Protein AF-A0A2G8SVL3-F1 (afdb_monomer)

Mean predicted aligned error: 8.85 Å

Secondary structure (DSSP, 8-state):
----HHHHHHHS-HHHHTT----EEEEESSTTS-GGG-EEEEEETTEEEEEEPPTTSEE-----TTHHHH--EEEE-PPTT--EEEEE-

Structure (mmCIF, N/CA/C/O backbone):
data_AF-A0A2G8SVL3-F1
#
_entry.id   AF-A0A2G8SVL3-F1
#
loop_
_atom_site.group_PDB
_atom_site.id
_atom_site.type_symbol
_atom_site.label_atom_id
_atom_site.label_alt_id
_atom_site.label_comp_id
_atom_site.l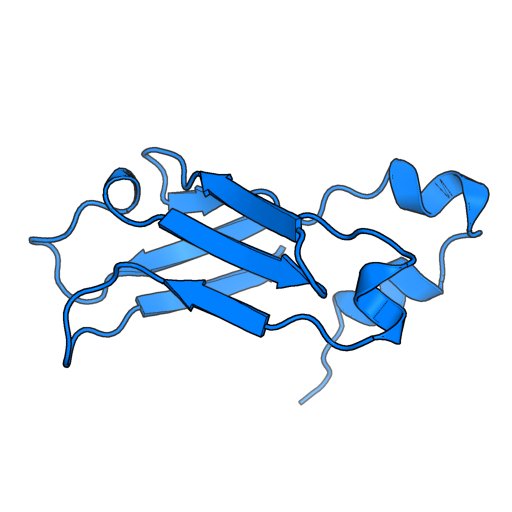abel_asym_id
_atom_site.label_entity_id
_atom_site.label_seq_id
_atom_site.pdbx_PDB_ins_code
_atom_site.Cartn_x
_atom_site.Cartn_y
_atom_site.Cartn_z
_atom_site.occupancy
_atom_site.B_iso_or_equiv
_atom_site.auth_seq_id
_atom_site.auth_comp_id
_atom_site.auth_asym_id
_atom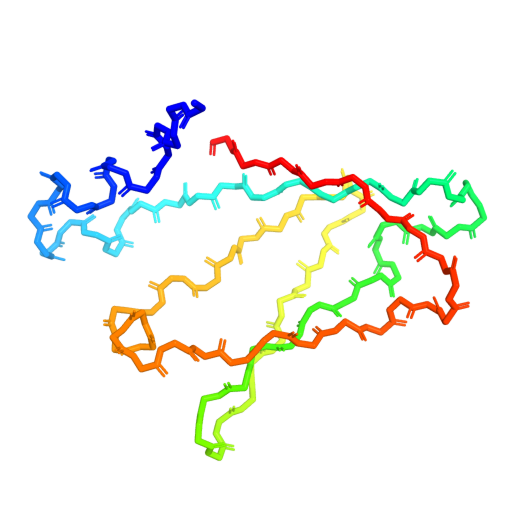_site.auth_atom_id
_atom_site.pdbx_PDB_model_num
ATOM 1 N N . MET A 1 1 ? -9.251 15.078 -15.587 1.00 33.50 1 MET A N 1
ATOM 2 C CA . MET A 1 1 ? -8.577 14.660 -14.340 1.00 33.50 1 MET A CA 1
ATOM 3 C C . MET A 1 1 ? -7.112 14.422 -14.676 1.00 33.50 1 MET A C 1
ATOM 5 O O . MET A 1 1 ? -6.816 13.495 -15.414 1.00 33.50 1 MET A O 1
ATOM 9 N N . LYS A 1 2 ? -6.220 15.346 -14.297 1.00 29.28 2 LYS A N 1
ATOM 10 C CA . LYS A 1 2 ? -4.807 15.316 -14.706 1.00 29.28 2 LYS A CA 1
ATOM 11 C C . LYS A 1 2 ? -4.037 14.486 -13.675 1.00 29.28 2 LYS A C 1
ATOM 13 O O . LYS A 1 2 ? -3.786 14.959 -12.568 1.00 29.28 2 LYS A O 1
ATOM 18 N N . ILE A 1 3 ? -3.748 13.228 -14.002 1.00 36.81 3 ILE A N 1
ATOM 19 C CA . ILE A 1 3 ? -2.941 12.335 -13.159 1.00 36.81 3 ILE A CA 1
ATOM 20 C C . ILE A 1 3 ? -1.500 12.848 -13.247 1.00 36.81 3 ILE A C 1
ATOM 22 O O . ILE A 1 3 ? -0.774 12.526 -14.173 1.00 36.81 3 ILE A O 1
ATOM 26 N N . THR A 1 4 ? -1.118 13.738 -12.330 1.00 41.12 4 THR A N 1
ATOM 27 C CA . THR A 1 4 ? 0.130 14.525 -12.431 1.00 41.12 4 THR A CA 1
ATOM 28 C C . THR A 1 4 ? 1.335 13.799 -11.801 1.00 41.12 4 THR A C 1
ATOM 30 O O . THR A 1 4 ? 2.473 14.240 -11.938 1.00 41.12 4 THR A O 1
ATOM 33 N N . SER A 1 5 ? 1.108 12.675 -11.114 1.00 50.53 5 SER A N 1
ATOM 34 C CA . SER A 1 5 ? 2.126 12.016 -10.281 1.00 50.53 5 SER A CA 1
ATOM 35 C C . SER A 1 5 ? 2.969 10.984 -11.045 1.00 50.53 5 SER A C 1
ATOM 37 O O . SER A 1 5 ? 4.180 10.925 -10.855 1.00 50.53 5 SER A O 1
ATOM 39 N N . LEU A 1 6 ? 2.363 10.222 -11.965 1.00 52.19 6 LEU A N 1
ATOM 40 C CA . LEU A 1 6 ? 3.069 9.237 -12.805 1.00 52.19 6 LEU A CA 1
ATOM 41 C C . LEU A 1 6 ? 3.885 9.889 -13.933 1.00 52.19 6 LEU A C 1
ATOM 43 O O . LEU A 1 6 ? 4.915 9.351 -14.330 1.00 52.19 6 LEU A O 1
ATOM 47 N N . ASP A 1 7 ? 3.480 11.074 -14.397 1.00 52.62 7 ASP A N 1
ATOM 48 C CA . ASP A 1 7 ? 4.204 11.852 -15.413 1.00 52.62 7 ASP A CA 1
ATOM 49 C C . ASP A 1 7 ? 5.648 12.156 -14.987 1.00 52.62 7 ASP A C 1
ATOM 51 O O . ASP A 1 7 ? 6.580 12.033 -15.782 1.00 52.62 7 ASP A O 1
ATOM 55 N N . LYS A 1 8 ? 5.864 12.476 -13.703 1.00 53.88 8 LYS A N 1
ATOM 56 C CA . LYS A 1 8 ? 7.210 12.730 -13.175 1.00 53.88 8 LYS A CA 1
ATOM 57 C C . LYS A 1 8 ? 8.090 11.485 -13.225 1.00 53.88 8 LYS A C 1
ATOM 59 O O . LYS A 1 8 ? 9.263 11.629 -13.533 1.00 53.88 8 LYS A O 1
ATOM 64 N N . PHE A 1 9 ? 7.544 10.290 -12.985 1.00 55.78 9 PHE A N 1
ATOM 65 C CA . PHE A 1 9 ? 8.302 9.033 -13.041 1.00 55.78 9 PHE A CA 1
ATOM 66 C C . PHE A 1 9 ? 8.852 8.752 -14.443 1.00 55.78 9 PHE A C 1
ATOM 68 O O . PHE A 1 9 ? 10.022 8.398 -14.600 1.00 55.78 9 PHE A O 1
ATOM 75 N N . TYR A 1 10 ? 8.039 8.981 -15.476 1.00 55.28 10 TYR A N 1
ATOM 76 C CA . TYR A 1 10 ? 8.473 8.806 -16.862 1.00 55.28 10 TYR A CA 1
ATOM 77 C C . TYR A 1 10 ? 9.350 9.955 -17.374 1.00 55.28 10 TYR A C 1
ATOM 79 O O . TYR A 1 10 ? 10.187 9.710 -18.245 1.00 55.28 10 TYR A O 1
ATOM 87 N N . ALA A 1 11 ? 9.221 11.158 -16.805 1.00 60.59 11 ALA A N 1
ATOM 88 C CA . ALA A 1 11 ? 10.054 12.314 -17.134 1.00 60.59 11 ALA A CA 1
ATOM 89 C C . ALA A 1 11 ? 11.512 12.187 -16.650 1.00 60.59 11 ALA A C 1
ATOM 91 O O . ALA A 1 11 ? 12.395 12.828 -17.219 1.00 60.59 11 ALA A O 1
ATOM 92 N N . VAL A 1 12 ? 11.795 11.367 -15.628 1.00 58.00 12 VAL A N 1
ATOM 93 C CA . VAL A 1 12 ? 13.174 11.145 -15.152 1.00 58.00 12 VAL A CA 1
ATOM 94 C C . VAL A 1 12 ? 13.867 10.077 -16.007 1.00 58.00 12 VAL A C 1
ATOM 96 O O . VAL A 1 12 ? 13.242 9.058 -16.340 1.00 58.00 12 VAL A O 1
ATOM 99 N N . PRO A 1 13 ? 15.161 10.256 -16.349 1.00 60.94 13 PRO A N 1
ATOM 100 C CA . PRO A 1 13 ? 15.955 9.225 -17.009 1.00 60.94 13 PRO A CA 1
ATOM 101 C C . PRO A 1 13 ? 15.893 7.902 -16.246 1.00 60.94 13 PRO A C 1
ATOM 103 O O . PRO A 1 13 ? 15.927 7.903 -15.018 1.00 60.94 13 PRO A O 1
ATOM 106 N N . ALA A 1 14 ? 15.847 6.771 -16.957 1.00 60.22 14 ALA A N 1
ATOM 107 C CA . ALA A 1 14 ? 15.667 5.444 -16.356 1.00 60.22 14 ALA A CA 1
ATOM 108 C C . ALA A 1 14 ? 16.647 5.153 -15.198 1.00 60.22 14 ALA A C 1
ATOM 110 O O . ALA A 1 14 ? 16.238 4.603 -14.184 1.00 60.22 14 ALA A O 1
ATOM 111 N N . MET A 1 15 ? 17.896 5.627 -15.295 1.00 59.41 15 MET A N 1
ATOM 112 C CA . MET A 1 15 ? 18.927 5.496 -14.248 1.0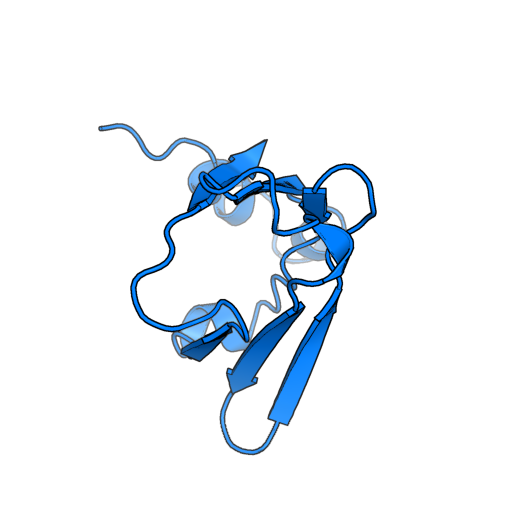0 59.41 15 MET A CA 1
ATOM 113 C C . MET A 1 15 ? 18.643 6.271 -12.949 1.00 59.41 15 MET A C 1
ATOM 115 O O . MET A 1 15 ? 19.307 6.056 -11.939 1.00 59.41 15 MET A O 1
ATOM 119 N N . GLN A 1 16 ? 17.719 7.229 -12.973 1.00 58.56 16 GLN A N 1
ATOM 120 C CA . GLN A 1 16 ? 17.331 8.035 -11.815 1.00 58.56 16 GLN A CA 1
ATOM 121 C C . GLN A 1 16 ? 15.949 7.656 -11.279 1.00 58.56 16 GLN A C 1
ATOM 123 O O . GLN A 1 16 ? 15.562 8.146 -10.220 1.00 58.56 16 GLN A O 1
ATOM 128 N N . ARG A 1 17 ? 15.220 6.767 -11.966 1.00 61.06 17 ARG A N 1
ATOM 129 C CA . ARG A 1 17 ? 13.905 6.294 -11.518 1.00 61.06 17 ARG A CA 1
ATOM 130 C C . ARG A 1 17 ? 13.994 5.500 -10.219 1.00 61.06 17 ARG A C 1
ATOM 132 O O . ARG A 1 17 ? 13.144 5.700 -9.364 1.00 61.06 17 ARG A O 1
ATOM 139 N N . ASP A 1 18 ? 15.087 4.767 -10.004 1.00 58.78 18 ASP A N 1
ATOM 140 C CA . ASP A 1 18 ? 15.394 4.111 -8.719 1.00 58.78 18 ASP A CA 1
ATOM 141 C C . ASP A 1 18 ? 15.548 5.087 -7.538 1.00 58.78 18 ASP A C 1
ATOM 143 O O . ASP A 1 18 ? 15.573 4.671 -6.382 1.00 58.78 18 ASP A O 1
ATOM 147 N N . LYS A 1 19 ? 15.672 6.397 -7.796 1.00 59.03 19 LYS A N 1
ATOM 148 C CA . LYS A 1 19 ? 15.777 7.432 -6.753 1.00 59.03 19 LYS A CA 1
ATOM 149 C C . LYS A 1 19 ? 14.456 8.141 -6.473 1.00 59.03 19 LYS A C 1
ATOM 151 O O . LYS A 1 19 ? 14.396 8.954 -5.551 1.00 59.03 19 LYS A O 1
ATOM 156 N N . LEU A 1 20 ? 13.415 7.879 -7.262 1.00 60.00 20 LEU A N 1
ATOM 157 C CA . LEU A 1 20 ? 12.092 8.412 -6.986 1.00 60.00 20 LEU A CA 1
ATOM 158 C C . LEU A 1 20 ? 11.400 7.529 -5.957 1.00 60.00 20 LEU A C 1
ATOM 160 O O . LEU A 1 20 ? 11.065 6.383 -6.234 1.00 60.00 20 LEU A O 1
ATOM 164 N N . ARG A 1 21 ? 11.138 8.105 -4.787 1.00 64.88 21 ARG A N 1
ATOM 165 C CA . ARG A 1 21 ? 10.227 7.518 -3.807 1.00 64.88 21 ARG A CA 1
ATOM 166 C C . ARG A 1 21 ? 8.898 8.232 -3.953 1.00 64.88 21 ARG A C 1
ATOM 168 O O . ARG A 1 21 ? 8.817 9.434 -3.708 1.00 64.88 21 ARG A O 1
ATOM 175 N N . VAL A 1 22 ? 7.892 7.512 -4.423 1.00 72.06 22 VAL A N 1
ATOM 176 C CA . VAL A 1 22 ? 6.509 7.989 -4.369 1.00 72.06 22 VAL A CA 1
ATOM 177 C C . VAL A 1 22 ? 5.997 7.614 -2.992 1.00 72.06 22 VAL A C 1
ATOM 179 O O . VAL A 1 22 ? 6.221 6.493 -2.559 1.00 72.06 22 VAL A O 1
ATOM 182 N N . LEU A 1 23 ? 5.334 8.523 -2.284 1.00 79.69 23 LEU A N 1
ATOM 183 C CA . LEU A 1 23 ? 4.735 8.165 -1.002 1.00 79.69 23 LEU A CA 1
ATOM 184 C C . LEU A 1 23 ? 3.227 8.035 -1.186 1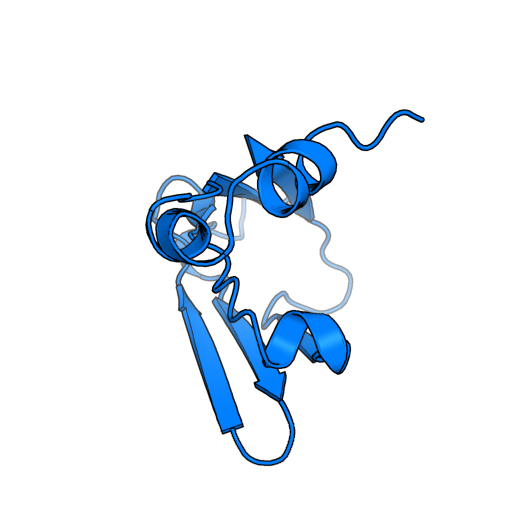.00 79.69 23 LEU A C 1
ATOM 186 O O . LEU A 1 23 ? 2.535 8.999 -1.523 1.00 79.69 23 LEU A O 1
ATOM 190 N N . GLY A 1 24 ? 2.725 6.822 -0.987 1.00 84.44 24 GLY A N 1
ATOM 191 C CA . GLY A 1 24 ? 1.305 6.551 -0.859 1.00 84.44 24 GLY A CA 1
ATOM 192 C C . GLY A 1 24 ? 0.826 6.880 0.550 1.00 84.44 24 GLY A C 1
ATOM 193 O O . GLY A 1 24 ? 1.561 6.749 1.529 1.00 84.44 24 GLY A O 1
ATOM 194 N N . THR A 1 25 ? -0.414 7.331 0.662 1.00 87.56 25 THR A N 1
ATOM 195 C CA . THR A 1 25 ? -1.136 7.404 1.929 1.00 87.56 25 THR A CA 1
ATOM 196 C C . THR A 1 25 ? -2.457 6.679 1.764 1.00 87.56 25 THR A C 1
ATOM 198 O O . THR A 1 25 ? -3.209 6.968 0.830 1.00 87.56 25 THR A O 1
ATOM 201 N N . GLU A 1 26 ? -2.719 5.764 2.680 1.00 86.81 26 GLU A N 1
ATOM 202 C CA . GLU A 1 26 ? -3.973 5.059 2.854 1.00 86.81 26 GLU A CA 1
ATOM 203 C C . GLU A 1 26 ? -4.651 5.544 4.132 1.00 86.81 26 GLU A C 1
ATOM 205 O O . GLU A 1 26 ? -4.024 5.686 5.185 1.00 86.81 26 GLU A O 1
ATOM 210 N N . LYS A 1 27 ? -5.959 5.772 4.040 1.00 88.75 27 LYS A N 1
ATOM 211 C CA . LYS A 1 27 ? -6.789 6.067 5.197 1.00 88.75 27 LYS A CA 1
ATOM 212 C C . LYS A 1 27 ? -8.055 5.213 5.154 1.00 88.75 27 LYS A C 1
ATOM 214 O O . LYS A 1 27 ? -8.924 5.493 4.330 1.00 88.75 27 LYS A O 1
ATOM 219 N N . PRO A 1 28 ? -8.199 4.217 6.041 1.00 89.19 28 PRO A N 1
ATOM 220 C CA . PRO A 1 28 ? -9.447 3.480 6.184 1.00 89.19 28 PRO A CA 1
ATOM 221 C C . PRO A 1 28 ? -10.585 4.427 6.569 1.00 89.19 28 PRO A C 1
ATOM 223 O O . PRO A 1 28 ? -10.416 5.322 7.403 1.00 89.19 28 PRO A O 1
ATOM 226 N N . ASN A 1 29 ? -11.760 4.225 5.980 1.00 89.75 29 ASN A N 1
ATOM 227 C CA . ASN A 1 29 ? -12.950 5.005 6.320 1.00 89.75 29 ASN A CA 1
ATOM 228 C C . ASN A 1 29 ? -13.554 4.548 7.649 1.00 89.75 29 ASN A C 1
ATOM 230 O O . ASN A 1 29 ? -14.182 5.344 8.347 1.00 89.75 29 ASN A O 1
ATOM 234 N N . ASN A 1 30 ? -13.358 3.276 7.997 1.00 88.56 30 ASN A N 1
ATOM 235 C CA . ASN A 1 30 ? -13.745 2.732 9.283 1.00 88.56 30 ASN A CA 1
ATOM 236 C C . ASN A 1 30 ? -12.632 2.989 10.318 1.00 88.56 30 ASN A C 1
ATOM 238 O O . ASN A 1 30 ? -11.546 2.423 10.194 1.00 88.56 30 ASN A O 1
ATOM 242 N N . PRO A 1 31 ? -12.885 3.802 11.363 1.00 85.19 31 PRO A N 1
ATOM 243 C CA . PRO A 1 31 ? -11.885 4.133 12.378 1.00 85.19 31 PRO A CA 1
ATOM 244 C C . PRO A 1 31 ? -11.511 2.950 13.284 1.00 85.19 31 PRO A C 1
ATOM 246 O O . PRO A 1 31 ? -10.567 3.067 14.059 1.00 85.19 31 PRO A O 1
ATOM 249 N N . ALA A 1 32 ? -12.242 1.831 13.217 1.00 89.25 32 ALA A N 1
ATOM 250 C CA . ALA A 1 32 ? -11.885 0.602 13.922 1.00 89.25 32 ALA A CA 1
ATOM 251 C C . ALA A 1 32 ? -10.711 -0.148 13.267 1.00 89.25 32 ALA A C 1
ATOM 253 O O . ALA A 1 32 ? -10.168 -1.061 13.882 1.00 89.25 32 ALA A O 1
ATOM 254 N N . ILE A 1 33 ? -10.331 0.219 12.039 1.00 85.75 33 ILE A N 1
ATOM 255 C CA . ILE A 1 33 ? -9.234 -0.402 11.295 1.00 85.75 33 ILE A CA 1
ATOM 256 C C . ILE A 1 33 ? -8.022 0.519 11.389 1.00 85.75 33 ILE A C 1
ATOM 258 O O . ILE A 1 33 ? -8.055 1.650 10.892 1.00 85.75 33 ILE A O 1
ATOM 262 N N . ALA 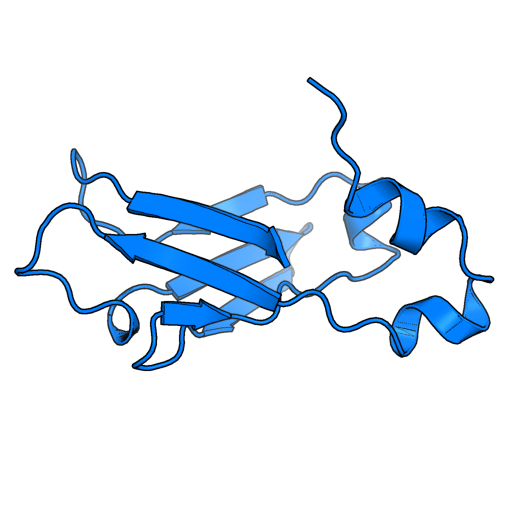A 1 34 ? -6.947 0.050 12.023 1.00 87.25 34 ALA A N 1
ATOM 263 C CA . ALA A 1 34 ? -5.701 0.799 12.017 1.00 87.25 34 ALA A CA 1
ATOM 264 C C . ALA A 1 34 ? -5.066 0.709 10.619 1.00 87.25 34 ALA A C 1
ATOM 266 O O . ALA A 1 34 ? -5.040 -0.374 10.034 1.00 87.25 34 ALA A O 1
ATOM 267 N N . PRO A 1 35 ? -4.496 1.800 10.078 1.00 85.75 35 PRO A N 1
ATOM 268 C CA . PRO A 1 35 ? -3.805 1.742 8.791 1.00 85.75 35 PRO A CA 1
ATOM 269 C C . PRO A 1 35 ? -2.680 0.697 8.764 1.00 85.75 35 PRO A C 1
ATOM 271 O O . PRO A 1 35 ? -2.478 0.040 7.752 1.00 85.75 35 PRO A O 1
ATOM 274 N N . SER A 1 36 ? -1.998 0.484 9.894 1.00 86.56 36 SER A N 1
ATOM 275 C CA . SER A 1 36 ? -0.950 -0.533 10.044 1.00 86.56 36 SER A CA 1
ATOM 276 C C . SER A 1 36 ? -1.441 -1.979 9.958 1.00 86.56 36 SER A C 1
ATOM 278 O O . SER A 1 36 ? -0.625 -2.876 9.761 1.00 86.56 36 SER A O 1
ATOM 280 N N . ASP A 1 37 ? -2.744 -2.222 10.128 1.00 86.56 37 ASP A N 1
ATOM 281 C CA . ASP A 1 37 ? -3.327 -3.559 9.967 1.00 86.56 37 ASP A CA 1
ATOM 282 C C . ASP A 1 37 ? -3.548 -3.905 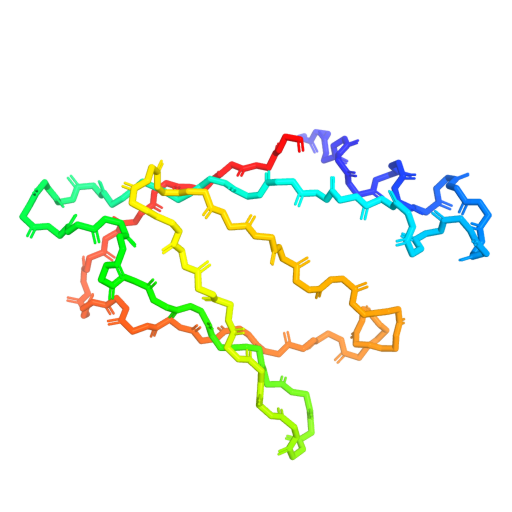8.489 1.00 86.56 37 ASP A C 1
ATOM 284 O O . ASP A 1 37 ? -3.822 -5.061 8.152 1.00 86.56 37 ASP A O 1
ATOM 288 N N . ILE A 1 38 ? -3.407 -2.920 7.597 1.00 86.44 38 ILE A N 1
ATOM 289 C CA . ILE A 1 38 ? -3.543 -3.109 6.161 1.00 86.44 38 ILE A CA 1
ATOM 290 C C . ILE A 1 38 ? -2.178 -3.408 5.545 1.00 86.44 38 ILE A C 1
ATOM 292 O O . ILE A 1 38 ? -1.167 -2.753 5.796 1.00 86.44 38 ILE A O 1
ATOM 296 N N . ALA A 1 39 ? -2.155 -4.435 4.708 1.00 87.25 39 ALA A N 1
ATOM 297 C CA . ALA A 1 39 ? -1.011 -4.839 3.923 1.00 87.25 39 ALA A CA 1
ATOM 298 C C . ALA A 1 39 ? -1.431 -4.956 2.462 1.00 87.25 39 ALA A C 1
ATOM 300 O O . ALA A 1 39 ? -2.396 -5.652 2.124 1.00 87.25 39 ALA A O 1
ATOM 301 N N . PHE A 1 40 ? -0.653 -4.333 1.582 1.00 87.88 40 PHE A N 1
ATOM 302 C CA . PHE A 1 40 ? -0.774 -4.586 0.154 1.00 87.88 40 PHE A CA 1
ATOM 303 C C . PHE A 1 40 ? 0.193 -5.683 -0.248 1.00 87.88 40 PHE A C 1
ATOM 305 O O . PHE A 1 40 ? 1.305 -5.773 0.260 1.00 87.88 40 PHE A O 1
ATOM 312 N N . THR A 1 41 ? -0.209 -6.531 -1.181 1.00 88.75 41 THR A N 1
ATOM 313 C CA . THR A 1 41 ? 0.688 -7.515 -1.786 1.00 88.75 41 THR A CA 1
ATOM 314 C C . THR A 1 41 ? 0.670 -7.326 -3.284 1.00 88.75 41 THR A C 1
ATOM 316 O O . THR A 1 41 ? -0.368 -7.492 -3.923 1.00 88.75 41 THR A O 1
ATOM 319 N N . VAL A 1 42 ? 1.826 -6.993 -3.848 1.00 87.56 42 VAL A N 1
ATOM 320 C CA . VAL A 1 42 ? 2.008 -6.962 -5.295 1.00 87.56 42 VAL A CA 1
ATOM 321 C C . VAL A 1 42 ? 2.299 -8.377 -5.766 1.00 87.56 42 VAL A C 1
ATOM 323 O O . VAL A 1 42 ? 3.165 -9.052 -5.209 1.00 87.56 42 VAL A O 1
ATOM 326 N N . ILE A 1 43 ? 1.558 -8.821 -6.773 1.00 86.94 43 ILE A N 1
ATOM 327 C CA . ILE A 1 43 ? 1.730 -10.107 -7.437 1.00 86.94 43 ILE A CA 1
ATOM 328 C C . ILE A 1 43 ? 2.150 -9.844 -8.881 1.00 86.94 43 ILE A C 1
ATOM 330 O O . ILE A 1 43 ? 1.404 -9.229 -9.653 1.00 86.94 43 ILE A O 1
ATOM 334 N N . HIS A 1 44 ? 3.327 -10.350 -9.243 1.00 85.50 44 HIS A N 1
ATOM 335 C CA . HIS A 1 44 ? 3.877 -10.306 -10.595 1.00 85.50 44 HIS A CA 1
ATOM 336 C C . HIS A 1 44 ? 4.414 -11.694 -10.961 1.00 85.50 44 HIS A C 1
ATOM 338 O O . HIS A 1 44 ? 5.386 -12.167 -10.383 1.00 85.50 44 HIS A O 1
ATOM 344 N N . GLY A 1 45 ? 3.728 -12.394 -11.871 1.00 84.12 45 GLY A N 1
ATOM 345 C CA . GLY A 1 45 ? 4.014 -13.807 -12.143 1.00 84.12 45 GLY A CA 1
ATOM 346 C C . GLY A 1 45 ? 3.898 -14.662 -10.874 1.00 84.12 45 GLY A C 1
ATOM 347 O O . GLY A 1 45 ? 2.845 -14.672 -10.231 1.00 84.12 45 GLY A O 1
ATOM 348 N N . ASP A 1 46 ? 4.990 -15.339 -10.514 1.00 84.12 46 ASP A N 1
AT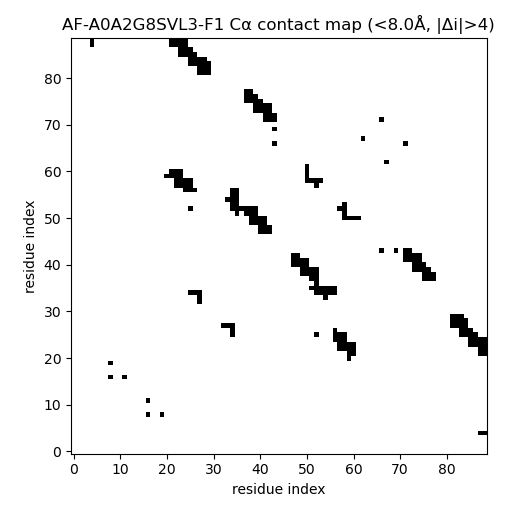OM 349 C CA . ASP A 1 46 ? 5.115 -16.133 -9.283 1.00 84.12 46 ASP A CA 1
ATOM 350 C C . ASP A 1 46 ? 5.675 -15.327 -8.095 1.00 84.12 46 ASP A C 1
ATOM 352 O O . ASP A 1 46 ? 5.693 -15.813 -6.960 1.00 84.12 46 ASP A O 1
ATOM 356 N N . GLU A 1 47 ? 6.108 -14.082 -8.319 1.00 83.69 47 GLU A N 1
ATOM 357 C CA . GLU A 1 47 ? 6.632 -13.219 -7.266 1.00 83.69 47 GLU A CA 1
ATOM 358 C C . GLU A 1 47 ? 5.500 -12.548 -6.488 1.00 83.69 47 GLU A C 1
ATOM 360 O O . GLU A 1 47 ? 4.548 -11.992 -7.047 1.00 83.69 47 GLU A O 1
ATOM 365 N N . ARG A 1 48 ? 5.626 -12.574 -5.157 1.00 87.25 48 ARG A N 1
ATOM 366 C CA . ARG A 1 48 ? 4.747 -11.852 -4.236 1.00 87.25 48 ARG A CA 1
ATOM 367 C C . ARG A 1 48 ? 5.585 -10.960 -3.347 1.00 87.25 48 ARG A C 1
ATOM 369 O O . ARG A 1 48 ? 6.447 -11.452 -2.620 1.00 87.25 48 ARG A O 1
ATOM 376 N N . LYS A 1 49 ? 5.302 -9.661 -3.363 1.00 85.69 49 LYS A N 1
ATOM 377 C CA . LYS A 1 49 ? 6.008 -8.690 -2.529 1.00 85.69 49 LYS A CA 1
ATOM 378 C C . LYS A 1 49 ? 5.030 -7.918 -1.657 1.00 85.69 49 LYS A C 1
ATOM 380 O O . LYS A 1 49 ? 4.158 -7.230 -2.194 1.00 85.69 49 LYS A O 1
ATOM 385 N N . PRO A 1 50 ? 5.163 -8.018 -0.327 1.00 87.44 50 PRO A N 1
ATOM 386 C CA . PRO A 1 50 ? 4.356 -7.226 0.577 1.00 87.44 50 PRO A CA 1
ATOM 387 C C . PRO A 1 50 ? 4.820 -5.765 0.554 1.00 87.44 50 PRO A C 1
ATOM 389 O O . PRO A 1 50 ? 6.015 -5.470 0.501 1.00 87.44 50 PRO A O 1
ATOM 392 N N . ILE A 1 51 ? 3.857 -4.857 0.630 1.00 86.62 51 ILE A N 1
ATOM 393 C CA . ILE A 1 51 ? 4.028 -3.441 0.923 1.00 86.62 51 ILE A CA 1
ATOM 394 C C . ILE A 1 51 ? 3.367 -3.229 2.281 1.00 86.62 51 ILE A C 1
ATOM 396 O O . ILE A 1 51 ? 2.157 -3.409 2.437 1.00 86.62 51 ILE A O 1
ATOM 400 N N . VAL A 1 52 ? 4.190 -2.881 3.264 1.00 83.75 52 VAL A N 1
ATOM 401 C CA . VAL A 1 52 ? 3.738 -2.620 4.630 1.00 83.75 52 VAL A CA 1
ATOM 402 C C . VAL A 1 52 ? 3.293 -1.168 4.725 1.00 83.75 52 VAL A C 1
ATOM 404 O O . VAL A 1 52 ? 4.013 -0.266 4.289 1.00 83.75 52 VAL A O 1
ATOM 407 N N . VAL A 1 53 ? 2.116 -0.958 5.302 1.00 86.81 53 VAL A N 1
ATOM 408 C CA . VAL A 1 53 ? 1.601 0.367 5.628 1.00 86.81 53 VAL A CA 1
ATOM 409 C C . VAL A 1 53 ? 2.100 0.741 7.023 1.00 86.81 53 VAL A C 1
ATOM 411 O O . VAL A 1 53 ? 2.055 -0.059 7.957 1.00 86.81 53 VAL A O 1
ATOM 414 N N . SER A 1 54 ? 2.652 1.943 7.163 1.00 85.56 54 SER A N 1
ATOM 415 C CA . SER A 1 54 ? 3.108 2.460 8.454 1.00 85.56 54 SER A CA 1
ATOM 416 C C . SER A 1 54 ? 1.931 2.781 9.380 1.00 85.56 54 SER A C 1
ATOM 418 O O . SER A 1 54 ? 0.777 2.854 8.953 1.00 85.56 54 SER A O 1
ATOM 420 N N . ALA A 1 55 ? 2.219 3.029 10.659 1.00 85.00 55 ALA A N 1
ATOM 421 C CA . ALA A 1 55 ? 1.203 3.437 11.630 1.00 85.00 55 ALA A CA 1
ATOM 422 C C . ALA A 1 55 ? 0.485 4.736 11.220 1.00 85.00 55 ALA A C 1
ATOM 424 O O . ALA A 1 55 ? -0.693 4.926 11.517 1.00 85.00 55 ALA A O 1
ATOM 425 N N . GLU A 1 56 ? 1.174 5.613 10.489 1.00 83.12 56 GLU A N 1
ATOM 426 C CA . GLU A 1 56 ? 0.638 6.864 9.957 1.00 83.12 56 GLU A CA 1
ATOM 427 C C . GLU A 1 56 ? -0.171 6.677 8.660 1.00 83.12 56 GLU A C 1
ATOM 429 O O . GLU A 1 56 ? -0.614 7.661 8.064 1.00 83.12 56 GLU A O 1
ATOM 434 N N . GLY A 1 57 ? -0.345 5.437 8.194 1.00 83.38 57 GLY A N 1
ATOM 435 C CA . GLY A 1 57 ? -1.032 5.128 6.941 1.00 83.38 57 GLY A CA 1
ATOM 436 C C . GLY A 1 57 ? -0.199 5.424 5.700 1.00 83.38 57 GLY A C 1
ATOM 437 O O . GLY A 1 57 ? -0.738 5.516 4.604 1.00 83.38 57 GLY A O 1
ATOM 438 N N . THR A 1 58 ? 1.114 5.615 5.837 1.00 87.88 58 THR A N 1
ATOM 439 C CA . THR A 1 58 ? 1.993 5.873 4.691 1.00 87.88 58 THR A CA 1
ATOM 440 C C . THR A 1 58 ? 2.634 4.587 4.191 1.00 87.88 58 THR A C 1
ATOM 442 O O . THR A 1 58 ? 3.008 3.721 4.977 1.00 87.88 58 THR A O 1
ATOM 445 N N . PHE A 1 59 ? 2.783 4.459 2.877 1.00 85.88 59 PHE A N 1
ATOM 446 C CA . PHE A 1 59 ? 3.429 3.304 2.265 1.00 85.88 59 PHE A CA 1
ATOM 447 C C . PHE A 1 59 ? 4.272 3.718 1.060 1.00 85.88 59 PHE A C 1
ATOM 449 O O . PHE A 1 59 ? 3.980 4.706 0.385 1.00 85.88 59 PHE A O 1
ATOM 456 N N . ASP A 1 60 ? 5.326 2.952 0.793 1.00 83.19 60 ASP A N 1
ATOM 457 C CA . ASP A 1 60 ? 6.184 3.117 -0.383 1.00 83.19 60 ASP A CA 1
ATOM 458 C C . ASP A 1 60 ? 5.731 2.082 -1.432 1.00 83.19 60 ASP A C 1
ATOM 460 O O . ASP A 1 60 ? 5.952 0.879 -1.239 1.00 83.19 60 ASP A O 1
ATOM 464 N N . PRO A 1 61 ? 5.012 2.489 -2.496 1.00 74.31 61 PRO A N 1
ATOM 465 C CA . PRO A 1 61 ? 4.657 1.582 -3.563 1.00 74.31 61 PRO A CA 1
ATOM 466 C C . PRO A 1 61 ? 5.945 1.133 -4.247 1.00 74.31 61 PRO A C 1
ATOM 468 O O . PRO A 1 61 ? 6.739 1.943 -4.718 1.00 74.31 61 PRO A O 1
ATOM 471 N N . VAL A 1 62 ? 6.150 -0.179 -4.332 1.00 70.75 62 VAL A N 1
ATOM 472 C CA . VAL A 1 62 ? 7.296 -0.727 -5.057 1.00 70.75 62 VAL A CA 1
ATOM 473 C C . VAL A 1 62 ? 7.086 -0.453 -6.544 1.00 70.75 62 VAL A C 1
ATOM 475 O O . VAL A 1 62 ? 6.346 -1.172 -7.216 1.00 70.75 62 VAL A O 1
ATOM 478 N N . ILE A 1 63 ? 7.736 0.589 -7.060 1.00 65.94 63 ILE A N 1
ATOM 479 C CA . ILE A 1 63 ? 7.738 0.896 -8.491 1.00 65.94 63 ILE A CA 1
ATOM 480 C C . ILE A 1 63 ? 8.916 0.172 -9.134 1.00 65.94 63 ILE A C 1
ATOM 482 O O . ILE A 1 63 ? 9.948 0.762 -9.441 1.00 65.94 63 ILE A O 1
ATOM 486 N N . ASP A 1 64 ? 8.761 -1.136 -9.319 1.00 69.94 64 ASP A N 1
ATOM 487 C CA . ASP A 1 64 ? 9.689 -1.899 -10.141 1.00 69.94 64 ASP A CA 1
ATOM 488 C C . ASP A 1 64 ? 9.411 -1.604 -11.626 1.00 69.94 64 ASP A C 1
ATOM 490 O O . ASP A 1 64 ? 8.278 -1.714 -12.111 1.00 69.94 64 ASP A O 1
ATOM 494 N N . ALA A 1 65 ? 10.444 -1.181 -12.358 1.00 66.44 65 ALA A N 1
ATOM 495 C CA . ALA A 1 65 ? 10.319 -0.789 -13.760 1.00 66.44 65 ALA A CA 1
ATOM 496 C C . ALA A 1 65 ? 9.954 -1.961 -14.687 1.00 66.44 65 ALA A C 1
ATOM 498 O O . ALA A 1 65 ? 9.432 -1.729 -15.783 1.00 66.44 65 ALA A O 1
ATOM 499 N N . GLN A 1 66 ? 10.240 -3.199 -14.280 1.00 67.00 66 GLN A N 1
ATOM 500 C CA . GLN A 1 66 ? 9.815 -4.399 -14.989 1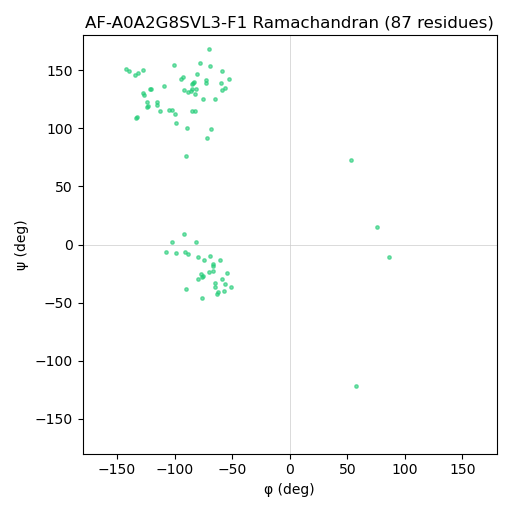.00 67.00 66 GLN A CA 1
ATOM 501 C C . GLN A 1 66 ? 8.330 -4.655 -14.734 1.00 67.00 66 GLN A C 1
ATOM 503 O O . GLN A 1 66 ? 7.573 -4.808 -15.689 1.00 67.00 66 GLN A O 1
ATOM 508 N N . TRP A 1 67 ? 7.881 -4.568 -13.480 1.00 71.25 67 TRP A N 1
ATOM 509 C CA . TRP A 1 67 ? 6.469 -4.765 -13.144 1.00 71.25 67 TRP A CA 1
ATOM 510 C C . TRP A 1 67 ? 5.571 -3.728 -13.803 1.00 71.25 67 TRP A C 1
ATOM 512 O O . TRP A 1 67 ? 4.536 -4.084 -14.355 1.00 71.25 67 TRP A O 1
ATOM 522 N N . ALA A 1 68 ? 5.986 -2.459 -13.837 1.00 68.00 68 ALA A N 1
ATOM 523 C CA . ALA A 1 68 ? 5.220 -1.383 -14.469 1.00 68.00 68 ALA A CA 1
ATOM 524 C C . ALA A 1 68 ? 4.853 -1.661 -15.944 1.00 68.00 68 ALA A C 1
ATOM 526 O O . ALA A 1 68 ? 3.863 -1.117 -16.431 1.00 68.00 68 ALA A O 1
ATOM 527 N N . LYS A 1 69 ? 5.616 -2.508 -16.652 1.00 72.38 69 LYS A N 1
ATOM 528 C CA . LYS A 1 69 ? 5.323 -2.913 -18.038 1.00 72.38 69 LYS A CA 1
ATOM 529 C C . LYS A 1 69 ? 4.257 -4.002 -18.132 1.00 72.38 69 LYS A C 1
ATOM 531 O O . LYS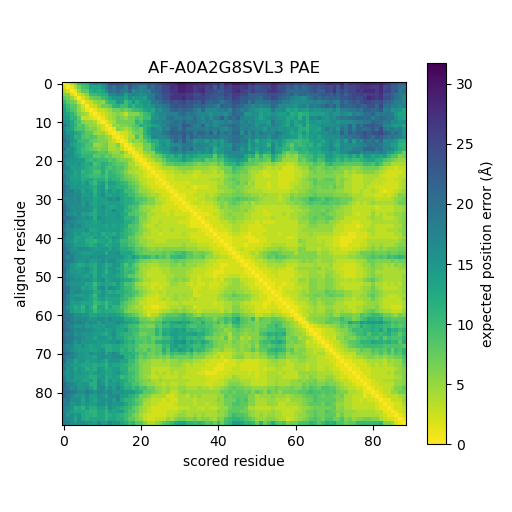 A 1 69 ? 3.520 -4.038 -19.112 1.00 72.38 69 LYS A O 1
ATOM 536 N N . ASP A 1 70 ? 4.169 -4.845 -17.111 1.00 76.06 70 ASP A N 1
ATOM 537 C CA . ASP A 1 70 ? 3.362 -6.065 -17.113 1.00 76.06 70 ASP A CA 1
ATOM 538 C C . ASP A 1 70 ? 2.047 -5.917 -16.336 1.00 76.06 70 ASP A C 1
ATOM 540 O O . ASP A 1 70 ? 1.277 -6.870 -16.236 1.00 76.06 70 ASP A O 1
ATOM 544 N N . ASN A 1 71 ? 1.774 -4.718 -15.809 1.00 74.75 71 ASN A N 1
ATOM 545 C CA . ASN A 1 71 ? 0.553 -4.371 -15.082 1.00 74.75 71 ASN A CA 1
ATOM 546 C C . ASN A 1 71 ? 0.265 -5.353 -13.923 1.00 74.75 71 ASN A C 1
ATOM 548 O O . ASN A 1 71 ? -0.641 -6.191 -14.014 1.00 74.75 71 ASN A O 1
ATOM 552 N N . PRO A 1 72 ? 1.049 -5.282 -12.832 1.00 80.88 72 PRO A N 1
ATOM 553 C CA . PRO A 1 72 ? 1.000 -6.264 -11.764 1.00 80.88 72 PRO A CA 1
ATOM 554 C C . PRO A 1 72 ? -0.324 -6.151 -11.006 1.00 80.88 72 PRO A C 1
ATOM 556 O O . PRO A 1 72 ? -0.942 -5.084 -10.931 1.00 80.88 72 PRO A O 1
ATOM 559 N N . LYS A 1 73 ? -0.760 -7.254 -10.398 1.00 85.88 73 LYS A N 1
ATOM 560 C CA . LYS A 1 73 ? -1.954 -7.246 -9.547 1.00 85.88 73 LYS A CA 1
ATOM 561 C C . LYS A 1 73 ? -1.567 -6.789 -8.149 1.00 85.88 73 LYS A C 1
ATOM 563 O O . LYS A 1 73 ? -0.548 -7.222 -7.624 1.00 85.88 73 LYS A O 1
ATOM 568 N N . VAL A 1 74 ? -2.400 -5.965 -7.523 1.00 85.62 74 VAL A N 1
ATOM 569 C CA . VAL A 1 74 ? -2.234 -5.571 -6.120 1.00 85.62 74 VAL A CA 1
ATOM 570 C C . VAL A 1 74 ? -3.413 -6.119 -5.328 1.00 85.62 74 VAL A C 1
ATOM 572 O O . VAL A 1 74 ? -4.564 -5.848 -5.663 1.00 85.62 74 VAL A O 1
ATOM 575 N N . LEU A 1 75 ? -3.122 -6.922 -4.309 1.00 89.12 75 LEU A N 1
ATOM 576 C CA . LEU A 1 75 ? -4.098 -7.422 -3.345 1.00 89.12 75 LEU A CA 1
ATOM 577 C C . LEU A 1 75 ? -4.023 -6.610 -2.054 1.00 89.12 75 LEU A C 1
ATOM 579 O O . LEU A 1 75 ? -2.964 -6.082 -1.720 1.00 89.12 75 LEU A O 1
ATOM 583 N N . THR A 1 76 ? -5.128 -6.564 -1.318 1.00 88.56 76 THR A N 1
ATOM 584 C CA . THR A 1 76 ? -5.222 -5.997 0.032 1.00 88.56 76 THR A CA 1
ATOM 585 C C . THR A 1 76 ? -5.849 -7.026 0.967 1.00 88.56 76 THR A C 1
ATOM 587 O O . THR A 1 76 ? -6.635 -7.864 0.524 1.00 88.56 76 THR A O 1
ATOM 590 N N . ASN A 1 77 ? -5.487 -6.979 2.246 1.00 89.75 77 ASN A N 1
ATOM 591 C CA . ASN A 1 77 ? -6.133 -7.738 3.317 1.00 89.75 77 ASN A CA 1
ATOM 592 C C . ASN A 1 77 ? -7.274 -6.955 3.999 1.00 89.75 77 ASN A C 1
ATOM 594 O O . ASN A 1 77 ? -7.761 -7.393 5.041 1.00 89.75 77 ASN A O 1
ATOM 598 N N . MET A 1 78 ? -7.676 -5.803 3.450 1.00 87.38 78 MET A N 1
ATOM 599 C CA . MET A 1 78 ? -8.801 -5.029 3.964 1.00 87.38 78 MET A CA 1
ATOM 600 C C . MET A 1 78 ? -10.076 -5.899 3.999 1.00 87.38 78 MET A C 1
ATOM 602 O O . MET A 1 78 ? -10.340 -6.606 3.023 1.00 87.38 78 MET A O 1
ATOM 606 N N . PRO A 1 79 ? -10.865 -5.869 5.093 1.00 87.69 79 PRO A N 1
ATOM 607 C CA . PRO A 1 79 ? -12.074 -6.676 5.203 1.00 87.69 79 PRO A CA 1
ATOM 608 C C . PRO A 1 79 ? -13.090 -6.383 4.094 1.00 87.69 79 PRO A C 1
ATOM 610 O O . PRO A 1 79 ? -13.216 -5.252 3.619 1.00 87.69 79 PRO A O 1
ATOM 613 N N . ASP A 1 80 ? -13.859 -7.400 3.710 1.00 85.69 80 ASP A N 1
ATOM 614 C CA . ASP A 1 80 ? -14.878 -7.254 2.673 1.00 85.69 80 ASP A CA 1
ATOM 615 C C . ASP A 1 80 ? -15.921 -6.190 3.048 1.00 85.69 80 ASP A C 1
ATOM 617 O O . ASP A 1 80 ? -16.474 -6.180 4.148 1.00 85.69 80 ASP A O 1
ATOM 621 N N . GLY A 1 81 ? -16.219 -5.300 2.099 1.00 86.56 81 GLY A N 1
ATOM 622 C CA . GLY A 1 81 ? -17.183 -4.209 2.277 1.00 86.56 81 GLY A CA 1
ATOM 623 C C . GLY A 1 81 ? -16.599 -2.934 2.889 1.00 86.56 81 GLY A C 1
ATOM 624 O O . GLY A 1 81 ? -17.251 -1.887 2.828 1.00 86.56 81 GLY A O 1
ATOM 625 N N . GLU A 1 82 ? -15.369 -2.986 3.401 1.00 89.06 82 GLU A N 1
ATOM 626 C CA . GLU A 1 82 ? -14.659 -1.815 3.901 1.00 89.06 82 GLU A CA 1
ATOM 627 C C . GLU A 1 82 ? -14.084 -0.970 2.762 1.00 89.06 82 GLU A C 1
ATOM 629 O O . GLU A 1 82 ? -13.893 -1.422 1.628 1.00 89.06 82 GLU A O 1
ATOM 634 N N . LYS A 1 83 ? -13.863 0.313 3.051 1.00 88.25 83 LYS A N 1
ATOM 635 C CA . LYS A 1 83 ? -13.352 1.287 2.081 1.00 88.25 83 LYS A CA 1
ATOM 636 C C . LYS A 1 83 ? -12.208 2.078 2.689 1.00 88.25 83 LYS A C 1
ATOM 638 O O . LYS A 1 83 ? -12.245 2.400 3.874 1.00 88.25 83 LYS A O 1
ATOM 643 N N . ALA A 1 84 ? -11.260 2.461 1.846 1.00 86.00 84 ALA A N 1
ATOM 644 C CA . ALA A 1 84 ? -10.166 3.344 2.206 1.00 86.00 84 ALA A CA 1
ATOM 645 C C . ALA A 1 84 ? -9.975 4.425 1.137 1.00 86.00 84 ALA A C 1
ATOM 647 O O . ALA A 1 84 ? -10.182 4.187 -0.058 1.00 86.00 84 ALA A O 1
ATOM 648 N N . ASP A 1 85 ? -9.581 5.610 1.586 1.00 86.88 85 ASP A N 1
ATOM 649 C CA . ASP A 1 85 ? -9.130 6.695 0.731 1.00 86.88 85 ASP A CA 1
ATOM 650 C C . ASP A 1 85 ? -7.642 6.524 0.409 1.00 86.88 85 ASP A C 1
ATOM 652 O O . ASP A 1 85 ? -6.824 6.232 1.285 1.00 86.88 85 ASP A O 1
ATOM 656 N N . PHE A 1 86 ? -7.287 6.774 -0.853 1.00 82.06 86 PHE A N 1
ATOM 657 C CA . PHE A 1 86 ? -5.921 6.659 -1.357 1.00 82.06 86 PHE A CA 1
ATOM 658 C C . PHE A 1 86 ? -5.432 7.979 -1.939 1.00 82.06 86 PHE A C 1
ATOM 660 O O . PHE A 1 86 ? -6.113 8.617 -2.745 1.00 82.06 86 PHE A O 1
ATOM 667 N N . SER A 1 87 ? -4.212 8.371 -1.576 1.00 80.06 87 SER A N 1
ATOM 668 C CA . SER A 1 87 ? -3.533 9.513 -2.190 1.00 80.06 87 SER A CA 1
ATOM 669 C C . SER A 1 87 ? -2.051 9.227 -2.411 1.00 80.06 87 SER A C 1
ATOM 671 O O . SER A 1 87 ? -1.439 8.484 -1.653 1.00 80.06 87 SER A O 1
ATOM 673 N N . PHE A 1 88 ? -1.477 9.826 -3.451 1.00 77.06 88 PHE A N 1
ATOM 674 C CA . PHE A 1 88 ? -0.047 9.751 -3.754 1.00 77.06 88 PHE A CA 1
ATOM 675 C C . PHE A 1 88 ? 0.526 11.164 -3.749 1.00 77.06 88 PHE A C 1
ATOM 677 O O . PHE A 1 88 ? -0.087 12.068 -4.330 1.00 77.06 88 PHE A O 1
ATOM 684 N N . ARG A 1 89 ? 1.671 11.352 -3.093 1.00 64.81 89 ARG A N 1
ATOM 685 C CA . ARG A 1 89 ? 2.347 12.648 -2.952 1.00 64.81 89 ARG A CA 1
ATOM 686 C C . ARG A 1 89 ? 3.765 12.592 -3.502 1.00 64.81 89 ARG A C 1
ATOM 688 O O . ARG A 1 89 ? 4.415 11.533 -3.349 1.00 64.81 89 ARG A O 1
#

Foldseek 3Di:
DDPPPVVVLVVDDPVCSVVDWKKKAKFWPDPVDQLQNKWKWWADPPDIDIWGQDSRRITTPPPDVVCVVVVIDIDMPPDPPTDMDMDID

Radius of gyration: 14.09 Å; Cα contacts (8 Å, |Δi|>4): 127; chains: 1; bounding box: 36×31×32 Å

Sequence (89 aa):
MKITSLDKFYAVPAMQRDKLRVLGTEKPNNPAIAPSDIAFTVIHGDERKPIVVSAEGTFDPVIDAQWAKDNPKVLTNMPDGEKADFSFR

Nearest PDB structures (foldseek):
  2cjt-assembly2_D  TM=4.244E-01  e=5.097E+00  Rattus norvegicus
  2cjt-assembly2_B  TM=4.016E-01  e=4.512E+00  Rattus norvegicus
  2cjs-assembly1_B  TM=3.478E-01  e=5.758E+00  Rattus norvegicus
  6ewl-assembly1_A  TM=3.083E-01  e=9.380E+00  Danio rerio

pLDDT: mean 76.04, std 14.66, range [29.28, 89.75]

Organism: NCBI:txid1603353

Solvent-accessible surface area (backbone atoms only — not comparable to full-atom values): 5480 Å² total; per-residue (Å²): 135,84,78,70,70,65,54,56,56,71,71,40,58,76,90,52,41,87,73,64,79,53,40,34,37,48,42,53,71,50,84,88,51,58,34,47,75,35,40,38,34,41,37,51,93,92,47,75,46,78,36,67,29,34,80,87,12,38,28,62,68,86,80,48,78,69,47,71,75,68,66,55,49,75,46,68,69,65,61,90,91,66,57,63,51,78,49,78,95